Protein AF-A0A1B6FHK4-F1 (afdb_monomer)

Mean predicted aligned error: 14.35 Å

Sequence (154 aa):
DWKKLEVVDIDRIVRDQDVELLNIYMDSVTNCNLDSEYDVKILDPNFIKLFRLAQLLIDFLIHCKKYLEHCIKVAHESLQASNKEVELLRKQLQARKSEVKQLKKKVKEVKQQLLHSPRISNPTFQCSLCGKVFMNESYLHGHYSRRHHPSYCL

Secondary structure (DSSP, 8-state):
-HHHHHT--HHHHHHHT-HHHHHHHHHHHHT--HHHHS-TTTS-HHHHHHHHHHHHHHHHHHHHHHHHHHHHHHHHHHHHHHHHHHHHHHHHHHHHHHHHHHHHHHHHHHHHHHHHS-------EE-TTT--EESSHHHHHHHHHHHS------

Foldseek 3Di:
DVVVVVPDPPVCCVVVVCVVSVVVCLVVLLPDDPPVPDDPVVDDPVVNVVSNVVSVVSVVVVVVVVVVVVVVVVVVVVVVVVVVVVVVVVVVVVVVVVVVVVVVVVVVVVVVCVVPPPPPPQPQLADPVPGDTDNDPVVNVVCCCPPVNPPDDD

Solvent-accessible surface area (backbone atoms only — not comparable to full-atom values): 9007 Å² total; per-residue (Å²): 78,69,73,68,56,73,74,57,61,62,68,56,41,66,73,68,62,38,61,68,62,48,53,63,47,45,59,42,57,57,66,42,57,65,79,81,75,43,67,68,89,79,53,61,71,66,57,54,51,50,50,53,51,51,32,52,52,50,54,49,50,53,50,52,49,55,51,51,54,48,51,52,51,53,53,50,53,51,51,54,51,52,54,53,50,52,55,51,52,51,52,51,51,51,52,50,52,52,50,54,52,51,52,54,49,52,54,51,52,53,52,51,51,64,70,69,46,75,78,72,71,70,74,68,33,54,40,92,88,78,65,52,72,29,94,39,64,68,58,39,52,56,44,39,65,72,77,61,50,83,76,88,74,134

Radius of gyration: 48.41 Å; Cα contacts (8 Å, |Δi|>4): 58; chains: 1; bounding box: 93×52×118 Å

pLDDT: mean 85.55, std 13.17, range [34.91, 98.56]

InterPro domains:
  IPR013087 Zinc finger C2H2-type [PS50157] (125-148)
  IPR032714 Cilium assembly protein DZIP1, N-terminal [PF13815] (1-108)
  IPR036236 Zinc finger C2H2 superfamily [SSF57667] (123-151)
  IPR051241 DZIP and RILPL [PTHR21502] (1-150)

Structure (mmCIF, N/CA/C/O backbone):
data_AF-A0A1B6FHK4-F1
#
_entry.id   AF-A0A1B6FHK4-F1
#
loop_
_atom_site.group_PDB
_atom_site.id
_atom_site.type_symbol
_atom_site.label_atom_id
_atom_site.label_alt_id
_atom_site.label_comp_id
_atom_site.label_asym_id
_atom_site.label_entity_id
_atom_site.label_seq_id
_atom_site.pdbx_PDB_ins_code
_atom_site.Cartn_x
_atom_site.Cartn_y
_atom_site.Cartn_z
_atom_site.occupancy
_atom_site.B_iso_or_equiv
_atom_site.auth_seq_id
_atom_site.auth_comp_id
_atom_site.auth_asym_id
_atom_site.auth_atom_id
_atom_site.pdbx_PDB_model_num
ATOM 1 N N . ASP A 1 1 ? 25.784 3.120 -18.391 1.00 65.81 1 ASP A N 1
ATOM 2 C CA . ASP A 1 1 ? 26.888 2.145 -18.357 1.00 65.81 1 ASP A CA 1
ATOM 3 C C . ASP A 1 1 ? 26.539 1.000 -19.298 1.00 65.81 1 ASP A C 1
ATOM 5 O O . ASP A 1 1 ? 25.932 0.016 -18.887 1.00 65.81 1 ASP A O 1
ATOM 9 N N . TRP A 1 2 ? 26.793 1.198 -20.594 1.00 73.00 2 TRP A N 1
ATOM 10 C CA . TRP A 1 2 ? 26.380 0.265 -21.654 1.00 73.00 2 TRP A CA 1
ATOM 11 C C . TRP A 1 2 ? 26.944 -1.149 -21.450 1.00 73.00 2 TRP A C 1
ATOM 13 O O . TRP A 1 2 ? 26.247 -2.139 -21.654 1.00 73.00 2 TRP A O 1
ATOM 23 N N . LYS A 1 3 ? 28.156 -1.246 -20.895 1.00 75.56 3 LYS A N 1
ATOM 24 C CA . LYS A 1 3 ? 28.819 -2.513 -20.550 1.00 75.56 3 LYS A CA 1
ATOM 25 C C . LYS A 1 3 ? 28.024 -3.374 -19.568 1.00 75.56 3 LYS A C 1
ATOM 27 O O . LYS A 1 3 ? 28.113 -4.596 -19.608 1.00 75.56 3 LYS A O 1
ATOM 32 N N . LYS A 1 4 ? 27.223 -2.761 -18.690 1.00 75.06 4 LYS A N 1
ATOM 33 C CA . LYS A 1 4 ? 26.337 -3.506 -17.781 1.00 75.06 4 LYS A CA 1
ATOM 34 C C . LYS A 1 4 ? 25.156 -4.142 -18.505 1.00 75.06 4 LYS A C 1
ATOM 36 O O . LYS A 1 4 ? 24.620 -5.117 -17.993 1.00 75.06 4 LYS A O 1
ATOM 41 N N . LEU A 1 5 ? 24.765 -3.605 -19.662 1.00 78.56 5 LEU A N 1
ATOM 42 C CA . LEU A 1 5 ? 23.711 -4.168 -20.503 1.00 78.56 5 LEU A CA 1
ATOM 43 C C . LEU A 1 5 ? 24.230 -5.315 -21.381 1.00 78.56 5 LEU A C 1
ATOM 45 O O . LEU A 1 5 ? 23.475 -6.235 -21.664 1.00 78.56 5 LEU A O 1
ATOM 49 N N . GLU A 1 6 ? 25.514 -5.313 -21.752 1.00 79.69 6 GLU A N 1
ATOM 50 C CA . GLU A 1 6 ? 26.122 -6.377 -22.574 1.00 79.69 6 GLU A CA 1
ATOM 51 C C . GLU A 1 6 ? 26.105 -7.754 -21.898 1.00 79.69 6 GLU A C 1
ATOM 53 O O . GLU A 1 6 ? 26.016 -8.779 -22.567 1.00 79.69 6 GLU A O 1
ATOM 58 N N . VAL A 1 7 ? 26.177 -7.783 -20.568 1.00 84.69 7 VAL A N 1
ATOM 59 C CA . VAL A 1 7 ? 26.151 -9.020 -19.771 1.00 84.69 7 VAL A CA 1
ATOM 60 C C . VAL A 1 7 ? 24.734 -9.477 -19.405 1.00 84.69 7 VAL A C 1
ATOM 62 O O . VAL A 1 7 ? 24.578 -10.473 -18.700 1.00 84.69 7 VAL A O 1
ATOM 65 N N . VAL A 1 8 ? 23.698 -8.755 -19.845 1.00 85.19 8 VAL A N 1
ATOM 66 C CA . VAL A 1 8 ? 22.302 -9.093 -19.547 1.00 85.19 8 VAL A CA 1
ATOM 67 C C . VAL A 1 8 ? 21.847 -10.252 -20.423 1.00 85.19 8 VAL A C 1
ATOM 69 O O . VAL A 1 8 ? 21.733 -10.121 -21.639 1.00 85.19 8 VAL A O 1
ATOM 72 N N . ASP A 1 9 ? 21.484 -11.363 -19.790 1.00 87.81 9 ASP A N 1
ATOM 73 C CA . ASP A 1 9 ? 20.745 -12.442 -20.446 1.00 87.81 9 ASP A CA 1
ATOM 74 C C . ASP A 1 9 ? 19.237 -12.140 -20.395 1.00 87.81 9 ASP A C 1
ATOM 76 O O . ASP A 1 9 ? 18.552 -12.416 -19.405 1.00 87.81 9 ASP A O 1
ATOM 80 N N . ILE A 1 10 ? 18.726 -11.527 -21.466 1.00 88.38 10 ILE A N 1
ATOM 81 C CA . ILE A 1 10 ? 17.309 -11.153 -21.594 1.00 88.38 10 ILE A CA 1
ATOM 82 C C . ILE A 1 10 ? 16.418 -12.400 -21.611 1.00 88.38 10 ILE A C 1
ATOM 84 O O . ILE A 1 10 ? 15.365 -12.409 -20.971 1.00 88.38 10 ILE A O 1
ATOM 88 N N . ASP A 1 11 ? 16.838 -13.465 -22.297 1.00 90.69 11 ASP A N 1
ATOM 89 C CA . ASP A 1 11 ? 16.036 -14.682 -22.427 1.00 90.69 11 ASP A CA 1
ATOM 90 C C . ASP A 1 11 ? 15.847 -15.361 -21.073 1.00 90.69 11 ASP A C 1
ATOM 92 O O . ASP A 1 11 ? 14.767 -15.877 -20.778 1.00 90.69 11 ASP A O 1
ATOM 96 N N . ARG A 1 12 ? 16.871 -15.334 -20.215 1.00 90.62 12 ARG A N 1
ATOM 97 C CA . ARG A 1 12 ? 16.743 -15.793 -18.832 1.00 90.62 12 ARG A CA 1
ATOM 98 C C . ARG A 1 12 ? 15.732 -14.961 -18.047 1.00 90.62 12 ARG A C 1
ATOM 100 O O . ARG A 1 12 ? 14.861 -15.549 -17.416 1.00 90.62 12 ARG A O 1
ATOM 107 N N . ILE A 1 13 ? 15.802 -13.629 -18.111 1.00 89.38 13 ILE A N 1
ATOM 108 C CA . ILE A 1 13 ? 14.853 -12.748 -17.402 1.00 89.38 13 ILE A CA 1
ATOM 109 C C . ILE A 1 13 ? 13.412 -13.044 -17.835 1.00 89.38 13 ILE A C 1
ATOM 111 O O . ILE A 1 13 ? 12.514 -13.112 -16.997 1.00 89.38 13 ILE A O 1
ATOM 115 N N . VAL A 1 14 ? 13.191 -13.257 -19.135 1.00 91.00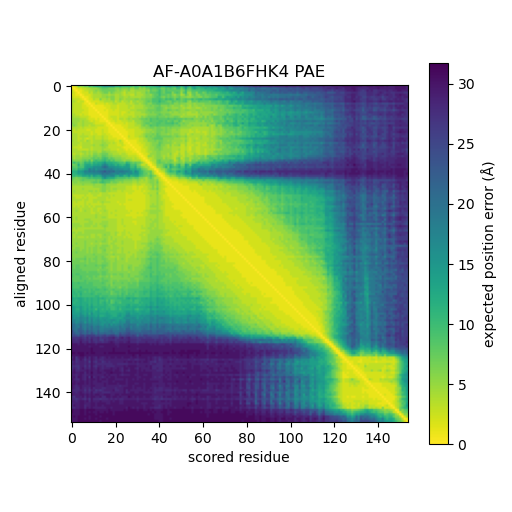 14 VAL A N 1
ATOM 116 C CA . VAL A 1 14 ? 11.867 -13.576 -19.684 1.00 91.00 14 VAL A CA 1
ATOM 117 C C . VAL A 1 14 ? 11.383 -14.954 -19.229 1.00 91.00 14 VAL A C 1
ATOM 119 O O . VAL A 1 14 ? 10.235 -15.074 -18.802 1.00 91.00 14 VAL A O 1
ATOM 122 N N . ARG A 1 15 ? 12.232 -15.989 -19.307 1.00 94.69 15 ARG A N 1
ATOM 123 C CA . ARG A 1 15 ? 11.869 -17.360 -18.903 1.00 94.69 15 ARG A CA 1
ATOM 124 C C . ARG A 1 15 ? 11.586 -17.471 -17.410 1.00 94.69 15 ARG A C 1
ATOM 126 O O . ARG A 1 15 ? 10.591 -18.081 -17.029 1.00 94.69 15 ARG A O 1
ATOM 133 N N . ASP A 1 16 ? 12.458 -16.890 -16.594 1.00 93.19 16 ASP A N 1
ATOM 134 C CA . ASP A 1 16 ? 12.423 -17.041 -15.139 1.00 93.19 16 ASP A CA 1
ATOM 135 C C . ASP A 1 16 ? 11.470 -16.028 -14.483 1.00 93.19 16 ASP A C 1
ATOM 137 O O . ASP A 1 16 ? 11.169 -16.145 -13.298 1.00 93.19 16 ASP A O 1
ATOM 141 N N . GLN A 1 17 ? 10.991 -15.034 -15.246 1.00 87.69 17 GLN A N 1
ATOM 142 C CA . GLN A 1 17 ? 10.219 -13.893 -14.743 1.00 87.69 17 GLN A CA 1
ATOM 143 C C . GLN A 1 17 ? 10.906 -13.223 -13.542 1.00 87.69 17 GLN A C 1
ATOM 145 O O . GLN A 1 17 ? 10.262 -12.821 -12.572 1.00 87.69 17 GLN A O 1
ATOM 150 N N . ASP A 1 18 ? 12.234 -13.112 -13.608 1.00 89.44 18 ASP A N 1
ATOM 151 C CA . ASP A 1 18 ? 13.069 -12.617 -12.517 1.00 89.44 18 ASP A CA 1
ATOM 152 C C . ASP A 1 18 ? 12.965 -11.087 -12.412 1.00 89.44 18 ASP A C 1
ATOM 154 O O . ASP A 1 18 ? 13.728 -10.318 -13.006 1.00 89.44 18 ASP A O 1
ATOM 158 N N . VAL A 1 19 ? 11.956 -10.638 -11.664 1.00 85.25 19 VAL A N 1
ATOM 159 C CA . VAL A 1 19 ? 11.670 -9.216 -11.432 1.00 85.25 19 VAL A CA 1
ATOM 160 C C . VAL A 1 19 ? 12.793 -8.538 -10.641 1.00 85.25 19 VAL A C 1
ATOM 162 O O . VAL A 1 19 ? 12.992 -7.328 -10.763 1.00 85.25 19 VAL A O 1
ATOM 165 N N . GLU A 1 20 ? 13.536 -9.285 -9.827 1.00 85.44 20 GLU A N 1
ATOM 166 C CA . GLU A 1 20 ? 14.633 -8.743 -9.026 1.00 85.44 20 GLU A CA 1
ATOM 167 C C . GLU A 1 20 ? 15.833 -8.421 -9.917 1.00 85.44 20 GLU A C 1
ATOM 169 O O . GLU A 1 20 ? 16.320 -7.287 -9.913 1.00 85.44 20 GLU A O 1
ATOM 174 N N . LEU A 1 21 ? 16.214 -9.360 -10.785 1.00 84.19 21 LEU A N 1
ATOM 175 C CA . LEU A 1 21 ? 17.241 -9.141 -11.797 1.00 84.19 21 LEU A CA 1
ATOM 176 C C . LEU A 1 21 ? 16.842 -8.035 -12.787 1.00 84.19 21 LEU A C 1
ATOM 178 O O . LEU A 1 21 ? 17.662 -7.179 -13.122 1.00 84.19 21 LEU A O 1
ATOM 182 N N . LEU A 1 22 ? 15.571 -7.989 -13.203 1.00 87.00 22 LEU A N 1
ATOM 183 C CA . LEU A 1 22 ? 15.056 -6.915 -14.054 1.00 87.00 22 LEU A CA 1
ATOM 184 C C . LEU A 1 22 ? 15.170 -5.535 -13.383 1.00 87.00 22 LEU A C 1
ATOM 186 O O . LEU A 1 22 ? 15.571 -4.579 -14.044 1.00 87.00 22 LEU A O 1
ATOM 190 N N . ASN A 1 23 ? 14.867 -5.417 -12.084 1.00 83.62 23 ASN A N 1
ATOM 191 C CA . ASN A 1 23 ? 15.014 -4.152 -11.349 1.00 83.62 23 ASN A CA 1
ATOM 192 C C . ASN A 1 23 ? 16.476 -3.681 -11.298 1.00 83.62 23 ASN A C 1
ATOM 194 O O . ASN A 1 23 ? 16.727 -2.487 -11.433 1.00 83.62 23 ASN A O 1
ATOM 198 N N . ILE A 1 24 ? 17.444 -4.593 -11.157 1.00 83.44 24 ILE A N 1
ATOM 199 C CA . ILE A 1 24 ? 18.877 -4.245 -11.149 1.00 83.44 24 ILE A CA 1
ATOM 200 C C . ILE A 1 24 ? 19.293 -3.611 -12.486 1.00 83.44 24 ILE A C 1
ATOM 202 O O . ILE A 1 24 ? 20.022 -2.614 -12.521 1.00 83.44 24 ILE A O 1
ATOM 206 N N . TYR A 1 25 ? 18.819 -4.164 -13.603 1.00 83.56 25 TYR A N 1
ATOM 207 C CA . TYR A 1 25 ? 19.136 -3.629 -14.927 1.00 83.56 25 TYR A CA 1
ATOM 208 C C . TYR A 1 25 ? 18.295 -2.414 -15.308 1.00 83.56 25 TYR A C 1
ATOM 210 O O . TYR A 1 25 ? 18.748 -1.607 -16.119 1.00 83.56 25 TYR A O 1
ATOM 218 N N . MET A 1 26 ? 17.130 -2.227 -14.688 1.00 84.19 26 MET A N 1
ATOM 219 C CA . MET A 1 26 ? 16.271 -1.064 -14.895 1.00 84.19 26 MET A CA 1
ATOM 220 C C . MET A 1 26 ? 17.027 0.247 -14.643 1.00 84.19 26 MET A C 1
ATOM 222 O O . MET A 1 26 ? 17.024 1.116 -15.512 1.00 84.19 26 MET A O 1
ATOM 226 N N . ASP A 1 27 ? 17.771 0.340 -13.536 1.00 82.25 27 ASP A N 1
ATOM 227 C CA . ASP A 1 27 ? 18.622 1.499 -13.223 1.00 82.25 27 ASP A CA 1
ATOM 228 C C . ASP A 1 27 ? 19.752 1.693 -14.245 1.00 82.25 27 ASP A C 1
ATOM 230 O O . ASP A 1 27 ? 20.169 2.815 -14.540 1.00 82.25 27 ASP A O 1
ATOM 234 N N . SER A 1 28 ? 20.267 0.600 -14.809 1.00 83.94 28 SER A N 1
ATOM 235 C CA . SER A 1 28 ? 21.316 0.663 -15.831 1.00 83.94 28 SER A CA 1
ATOM 236 C C . SER A 1 28 ? 20.772 1.182 -17.165 1.00 83.94 28 SER A C 1
ATOM 238 O O . SER A 1 28 ? 21.479 1.915 -17.858 1.00 83.94 28 SER A O 1
ATOM 240 N N . VAL A 1 29 ? 19.523 0.838 -17.504 1.00 85.25 29 VAL A N 1
ATOM 241 C CA . VAL A 1 29 ? 18.821 1.307 -18.707 1.00 85.25 29 VAL A CA 1
ATOM 242 C C . VAL A 1 29 ? 18.405 2.768 -18.567 1.00 85.25 29 VAL A C 1
ATOM 244 O O . VAL A 1 29 ? 18.719 3.546 -19.463 1.00 85.25 29 VAL A O 1
ATOM 247 N N . THR A 1 30 ? 17.759 3.177 -17.470 1.00 85.81 30 THR A N 1
ATOM 248 C CA . THR A 1 30 ? 17.290 4.568 -17.266 1.00 85.81 30 THR A CA 1
ATOM 249 C C . THR A 1 30 ? 18.435 5.577 -17.263 1.00 85.81 30 THR A C 1
ATOM 251 O O . THR A 1 30 ? 18.315 6.649 -17.850 1.00 85.81 30 THR A O 1
ATOM 254 N N . ASN A 1 31 ? 19.589 5.206 -16.701 1.00 83.50 31 ASN A N 1
ATOM 255 C CA . ASN A 1 31 ? 20.774 6.066 -16.642 1.00 83.50 31 ASN A CA 1
ATOM 256 C C . ASN A 1 31 ? 21.729 5.899 -17.840 1.00 83.50 31 ASN A C 1
ATOM 258 O O . ASN A 1 31 ? 22.821 6.474 -17.855 1.00 83.50 31 ASN A O 1
ATOM 262 N N . CYS A 1 32 ? 21.379 5.086 -18.841 1.00 84.31 32 CYS A N 1
ATOM 263 C CA . CYS A 1 32 ? 22.216 4.907 -20.024 1.00 84.31 32 CYS A CA 1
ATOM 264 C C . CYS A 1 32 ? 22.159 6.143 -20.937 1.00 84.31 32 CYS A C 1
ATOM 266 O O . CYS A 1 32 ? 21.087 6.664 -21.244 1.00 84.31 32 CYS A O 1
ATOM 268 N N . ASN A 1 33 ? 23.316 6.600 -21.416 1.00 82.38 33 ASN A N 1
ATOM 269 C CA . ASN A 1 33 ? 23.395 7.676 -22.393 1.00 82.38 33 ASN A CA 1
ATOM 270 C C . ASN A 1 33 ? 23.972 7.158 -23.715 1.00 82.38 33 ASN A C 1
ATOM 272 O O . ASN A 1 33 ? 25.187 7.113 -23.889 1.00 82.38 33 ASN A O 1
ATOM 276 N N . LEU A 1 34 ? 23.090 6.787 -24.646 1.00 77.81 34 LEU A N 1
ATOM 277 C CA . LEU A 1 34 ? 23.491 6.314 -25.976 1.00 77.81 34 LEU A CA 1
ATOM 278 C C . LEU A 1 34 ? 24.293 7.362 -26.759 1.00 77.81 34 LEU A C 1
ATOM 280 O O . LEU A 1 34 ? 25.217 6.995 -27.478 1.00 77.81 34 LEU A O 1
ATOM 284 N N . ASP A 1 35 ? 23.986 8.649 -26.574 1.00 72.00 35 ASP A N 1
ATOM 285 C CA . ASP A 1 35 ? 24.614 9.755 -27.310 1.00 72.00 35 ASP A CA 1
ATOM 286 C C . ASP A 1 35 ? 26.112 9.909 -26.989 1.00 72.00 35 ASP A C 1
ATOM 288 O O . ASP A 1 35 ? 26.864 10.459 -27.789 1.00 72.00 35 ASP A O 1
ATOM 292 N N . SER A 1 36 ? 26.551 9.445 -25.812 1.00 73.81 36 SER A N 1
ATOM 293 C CA . SER A 1 36 ? 27.956 9.500 -2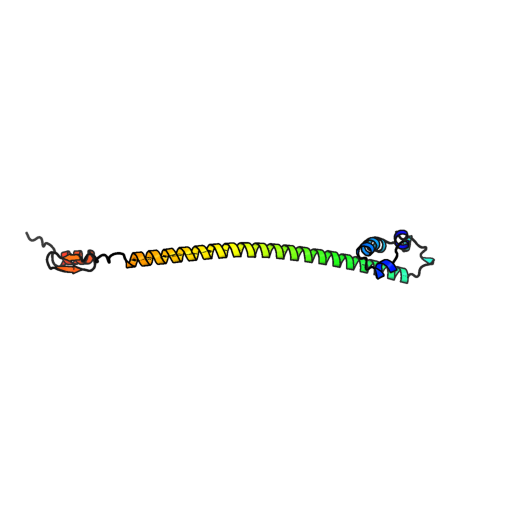5.386 1.00 73.81 36 SER A CA 1
ATOM 294 C C . SER A 1 36 ? 28.736 8.206 -25.620 1.00 73.81 36 SER A C 1
ATOM 296 O O . SER A 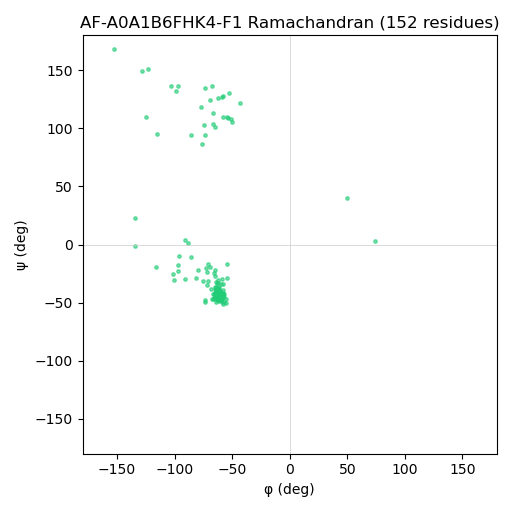1 36 ? 29.960 8.230 -25.555 1.00 73.81 36 SER A O 1
ATOM 298 N N . GLU A 1 37 ? 28.049 7.082 -25.835 1.00 67.44 37 GLU A N 1
ATOM 299 C CA . GLU A 1 37 ? 28.663 5.744 -25.916 1.00 67.44 37 GLU A CA 1
ATOM 300 C C . GLU A 1 37 ? 28.914 5.306 -27.374 1.00 67.44 37 GLU A C 1
ATOM 302 O O . GLU A 1 37 ? 29.794 4.485 -27.625 1.00 67.44 37 GLU A O 1
ATOM 307 N N . TYR A 1 38 ? 28.191 5.878 -28.347 1.00 65.75 38 TYR A N 1
ATOM 308 C CA . TYR A 1 38 ? 28.348 5.595 -29.777 1.00 65.75 38 TYR A CA 1
ATOM 309 C C . TYR A 1 38 ? 28.528 6.872 -30.601 1.00 65.75 38 TYR A C 1
ATOM 311 O O . TYR A 1 38 ? 27.962 7.918 -30.292 1.00 65.75 38 TYR A O 1
ATOM 319 N N . ASP A 1 39 ? 29.275 6.772 -31.704 1.00 66.62 39 ASP A N 1
ATOM 320 C CA . ASP A 1 39 ? 29.339 7.849 -32.691 1.00 66.62 39 ASP A CA 1
ATOM 321 C C . ASP A 1 39 ? 27.955 7.984 -33.348 1.00 66.62 39 ASP A C 1
ATOM 323 O O . ASP A 1 39 ? 27.488 7.083 -34.053 1.00 66.62 39 ASP A O 1
ATOM 327 N N . VAL A 1 40 ? 27.281 9.111 -33.095 1.00 59.84 40 VAL A N 1
ATOM 328 C CA . VAL A 1 40 ? 25.900 9.420 -33.526 1.00 59.84 40 VAL A CA 1
ATOM 329 C C . VAL A 1 40 ? 25.720 9.272 -35.046 1.00 59.84 40 VAL A C 1
ATOM 331 O O . VAL A 1 40 ? 24.607 9.143 -35.542 1.00 59.84 40 VAL A O 1
ATOM 334 N N . LYS A 1 41 ? 26.821 9.231 -35.805 1.00 63.00 41 LYS A N 1
ATOM 335 C CA . LYS A 1 41 ? 26.832 8.995 -37.254 1.00 63.00 41 LYS A CA 1
ATOM 336 C C . LYS A 1 41 ? 26.479 7.562 -37.674 1.00 63.00 41 LYS A C 1
ATOM 338 O O . LYS A 1 41 ? 26.185 7.360 -38.848 1.00 63.00 41 LYS A O 1
ATOM 343 N N . ILE A 1 42 ? 26.527 6.585 -36.766 1.00 74.44 42 ILE A N 1
ATOM 344 C CA . ILE A 1 42 ? 26.289 5.160 -37.069 1.00 74.44 42 ILE A CA 1
ATOM 345 C C . ILE A 1 42 ? 24.877 4.720 -36.646 1.00 74.44 42 ILE A C 1
ATOM 347 O O . ILE A 1 42 ? 24.324 3.780 -37.215 1.00 74.44 42 ILE A O 1
ATOM 351 N N . LEU A 1 43 ? 24.269 5.402 -35.671 1.00 76.62 43 LEU A N 1
ATOM 352 C CA . LEU A 1 43 ? 22.950 5.059 -35.137 1.00 76.62 43 LEU A CA 1
ATOM 353 C C . LEU A 1 43 ? 21.841 5.891 -35.790 1.00 76.62 43 LEU A C 1
ATOM 355 O O . LEU A 1 43 ? 21.953 7.107 -35.922 1.00 76.62 43 LEU A O 1
ATOM 359 N N . ASP A 1 44 ? 20.731 5.238 -36.146 1.00 83.75 44 ASP A N 1
ATOM 360 C CA . ASP A 1 44 ? 19.534 5.929 -36.631 1.00 83.75 44 ASP A CA 1
ATOM 361 C C . ASP A 1 44 ? 18.986 6.865 -35.528 1.00 83.75 44 ASP A C 1
ATOM 363 O O . ASP A 1 44 ? 18.701 6.405 -34.415 1.00 83.75 44 ASP A O 1
ATOM 367 N N . PRO A 1 45 ? 18.775 8.165 -35.804 1.00 84.31 45 PRO A N 1
ATOM 368 C CA . PRO A 1 45 ? 18.199 9.101 -34.838 1.00 84.31 45 PRO A CA 1
ATOM 369 C C . PRO A 1 45 ? 16.847 8.662 -34.248 1.00 84.31 45 PRO A C 1
ATOM 371 O O . PRO A 1 45 ? 16.512 9.024 -33.118 1.00 84.31 45 PRO A O 1
ATOM 374 N N . ASN A 1 46 ? 16.046 7.888 -34.984 1.00 88.31 46 ASN A N 1
ATOM 375 C CA . ASN A 1 46 ? 14.780 7.344 -34.497 1.00 88.31 46 ASN A CA 1
ATOM 376 C C . ASN A 1 46 ? 14.985 6.254 -33.443 1.00 88.31 46 ASN A C 1
ATOM 378 O O . ASN A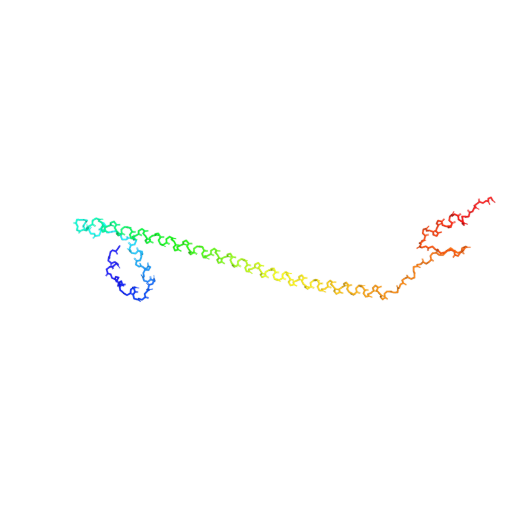 1 46 ? 14.171 6.149 -32.526 1.00 88.31 46 ASN A O 1
ATOM 382 N N . PHE A 1 47 ? 16.077 5.490 -33.519 1.00 86.50 47 PHE A N 1
ATOM 383 C CA . PHE A 1 47 ? 16.430 4.516 -32.488 1.00 86.50 47 PHE A CA 1
ATOM 384 C C . PHE A 1 47 ? 16.768 5.214 -31.168 1.00 86.50 47 PHE A C 1
ATOM 386 O O . PHE A 1 47 ? 16.277 4.815 -30.114 1.00 86.50 47 PHE A O 1
ATOM 393 N N . ILE A 1 48 ? 17.520 6.319 -31.230 1.00 85.31 48 ILE A N 1
ATOM 394 C CA . ILE A 1 48 ? 17.834 7.141 -30.054 1.00 85.31 48 ILE A CA 1
ATOM 395 C C . ILE A 1 48 ? 16.538 7.663 -29.418 1.00 85.31 48 ILE A C 1
ATOM 397 O O . ILE A 1 48 ? 16.337 7.519 -28.213 1.00 85.31 48 ILE A O 1
ATOM 401 N N . LYS A 1 49 ? 15.612 8.204 -30.224 1.00 89.56 49 LYS A N 1
ATOM 402 C CA . LYS A 1 49 ? 14.297 8.658 -29.734 1.00 89.56 49 LYS A CA 1
ATOM 403 C C . LYS A 1 49 ? 13.493 7.527 -29.095 1.00 89.56 49 LYS A C 1
ATOM 405 O O . LYS A 1 49 ? 12.922 7.731 -28.028 1.00 89.56 49 LYS A O 1
ATOM 410 N N . LEU A 1 50 ? 13.453 6.349 -29.720 1.00 91.56 50 LEU A N 1
ATOM 411 C CA . LEU A 1 50 ? 12.755 5.180 -29.184 1.00 91.56 50 LEU A CA 1
ATOM 412 C C . LEU A 1 50 ? 13.341 4.753 -27.834 1.00 91.56 50 LEU A C 1
ATOM 414 O O . LEU A 1 50 ? 12.590 4.514 -26.892 1.00 91.56 50 LEU A O 1
ATOM 418 N N . PHE A 1 51 ? 14.668 4.716 -27.717 1.00 89.56 51 PHE A N 1
ATOM 419 C CA . PHE A 1 51 ? 15.338 4.382 -26.466 1.00 89.56 51 PHE A CA 1
ATOM 420 C C . PHE A 1 51 ? 15.053 5.418 -25.373 1.00 89.56 51 PHE A C 1
ATOM 422 O O . PHE A 1 51 ? 14.703 5.045 -24.256 1.00 89.56 51 PHE A O 1
ATOM 429 N N . ARG A 1 52 ? 15.103 6.718 -25.696 1.00 90.44 52 ARG A N 1
ATOM 430 C CA . ARG A 1 52 ? 14.717 7.785 -24.756 1.00 90.44 52 ARG A CA 1
ATOM 431 C C . ARG A 1 52 ? 13.259 7.667 -24.310 1.00 90.44 52 ARG A C 1
ATOM 433 O O . ARG 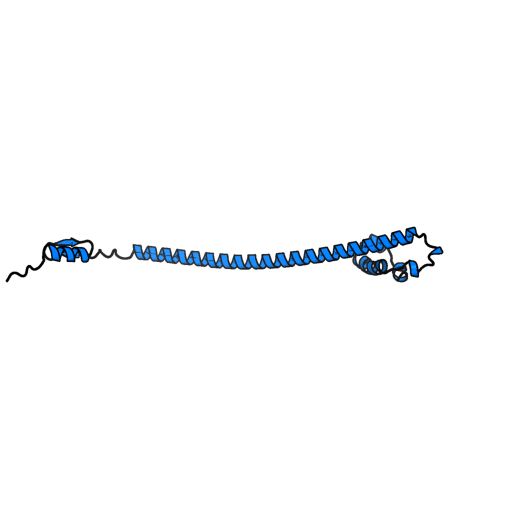A 1 52 ? 12.971 7.839 -23.131 1.00 90.44 52 ARG A O 1
ATOM 440 N N . LEU A 1 53 ? 12.340 7.338 -25.218 1.00 93.00 53 LEU A N 1
ATOM 441 C CA . LEU A 1 53 ? 10.942 7.076 -24.861 1.00 93.00 53 LEU A CA 1
ATOM 442 C C . LEU A 1 53 ? 10.812 5.857 -23.942 1.00 93.00 53 LEU A C 1
ATOM 444 O O . LEU A 1 53 ? 10.065 5.918 -22.971 1.00 93.00 53 LEU A O 1
ATOM 448 N N . ALA A 1 54 ? 11.561 4.781 -24.196 1.00 92.44 54 ALA A N 1
ATOM 449 C CA . ALA A 1 54 ? 11.585 3.612 -23.321 1.00 92.44 54 ALA A CA 1
ATOM 450 C C . ALA A 1 54 ? 12.094 3.960 -21.909 1.00 92.44 54 ALA A C 1
ATOM 452 O O . ALA A 1 54 ? 11.475 3.547 -20.932 1.00 92.44 54 ALA A O 1
ATOM 453 N N . GLN A 1 55 ? 13.151 4.774 -21.788 1.00 92.50 55 GLN A N 1
ATOM 454 C CA . GLN A 1 55 ? 13.642 5.277 -20.496 1.00 92.50 55 GLN A CA 1
ATOM 455 C C . GLN A 1 55 ? 12.564 6.074 -19.746 1.00 92.50 55 GLN A C 1
ATOM 457 O O . GLN A 1 55 ? 12.296 5.789 -18.583 1.00 92.50 55 GLN A O 1
ATOM 462 N N . LEU A 1 56 ? 11.878 7.000 -20.426 1.00 93.06 56 LEU A N 1
ATOM 463 C CA . LEU A 1 56 ? 10.798 7.794 -19.827 1.00 93.06 56 LEU A CA 1
ATOM 464 C C . LEU A 1 56 ? 9.606 6.935 -19.383 1.00 93.06 56 LEU A C 1
ATOM 466 O O . LEU A 1 56 ? 9.001 7.200 -18.345 1.00 93.06 56 LEU A O 1
ATOM 470 N N . LEU A 1 57 ? 9.261 5.902 -20.156 1.00 94.12 57 LEU A N 1
ATOM 471 C CA . LEU A 1 57 ? 8.223 4.944 -19.777 1.00 94.12 57 LEU A CA 1
ATOM 472 C C . LEU A 1 57 ? 8.626 4.155 -18.530 1.00 94.12 57 LEU A C 1
ATOM 474 O O . LEU A 1 57 ? 7.801 3.975 -17.638 1.00 94.12 57 LEU A O 1
ATOM 478 N N . ILE A 1 58 ? 9.885 3.722 -18.439 1.00 92.06 58 ILE A N 1
ATOM 479 C CA . ILE A 1 58 ? 10.411 3.053 -17.246 1.00 92.06 58 ILE A CA 1
ATOM 480 C C . ILE A 1 58 ? 10.342 3.991 -16.034 1.00 92.06 58 ILE A C 1
ATOM 482 O O . ILE A 1 58 ? 9.809 3.595 -14.998 1.00 92.06 58 ILE A O 1
ATOM 486 N N . ASP A 1 59 ? 10.791 5.241 -16.162 1.00 90.56 59 ASP A N 1
ATOM 487 C CA . ASP A 1 59 ? 10.730 6.230 -15.079 1.00 90.56 59 ASP A CA 1
ATOM 488 C C . ASP A 1 59 ? 9.290 6.479 -14.608 1.00 90.56 59 ASP A C 1
ATOM 490 O O . ASP A 1 59 ? 9.012 6.526 -13.404 1.00 90.56 59 ASP A O 1
ATOM 494 N N . PHE A 1 60 ? 8.347 6.579 -15.549 1.00 93.56 60 PHE A N 1
ATOM 495 C CA . PHE A 1 60 ? 6.924 6.691 -15.243 1.00 93.56 60 PHE A CA 1
ATOM 496 C C . PHE A 1 60 ? 6.407 5.463 -14.481 1.00 93.56 60 PHE A C 1
ATOM 498 O O . PHE A 1 60 ? 5.728 5.608 -13.463 1.00 93.56 60 PHE A O 1
ATOM 505 N N . LEU A 1 61 ? 6.768 4.252 -14.911 1.00 92.50 61 LEU A N 1
ATOM 506 C CA . LEU A 1 61 ? 6.381 3.015 -14.228 1.00 92.50 61 LEU A CA 1
ATOM 507 C C . LEU A 1 61 ? 6.980 2.926 -12.816 1.00 92.50 61 LEU A C 1
ATOM 509 O O . LEU A 1 61 ? 6.282 2.518 -11.885 1.00 92.50 61 LEU A O 1
ATOM 513 N N . ILE A 1 62 ? 8.227 3.365 -12.619 1.00 89.19 62 ILE A N 1
ATOM 514 C CA . ILE A 1 62 ? 8.853 3.471 -11.292 1.00 89.19 62 ILE A CA 1
ATOM 515 C C . ILE A 1 62 ? 8.072 4.454 -10.412 1.00 89.19 62 ILE A C 1
ATOM 517 O O . ILE A 1 62 ? 7.832 4.174 -9.234 1.00 89.19 62 ILE A O 1
ATOM 521 N N . HIS A 1 63 ? 7.651 5.597 -10.960 1.00 93.69 63 HIS A N 1
ATOM 522 C CA . HIS A 1 63 ? 6.822 6.557 -10.235 1.00 93.69 63 HIS A CA 1
ATOM 523 C C . HIS A 1 63 ? 5.477 5.943 -9.821 1.00 93.69 63 HIS A C 1
ATOM 525 O O . HIS A 1 63 ? 5.100 6.031 -8.651 1.00 93.69 63 HIS A O 1
ATOM 531 N N . CYS A 1 64 ? 4.792 5.253 -10.738 1.00 95.75 64 CYS A N 1
ATOM 532 C CA . CYS A 1 64 ? 3.554 4.534 -10.439 1.00 95.75 64 CYS A CA 1
ATOM 533 C C . CYS A 1 64 ? 3.750 3.480 -9.344 1.00 95.75 64 CYS A C 1
ATOM 535 O O . CYS A 1 64 ? 2.936 3.406 -8.424 1.00 95.75 64 CYS A O 1
ATOM 537 N N . LYS A 1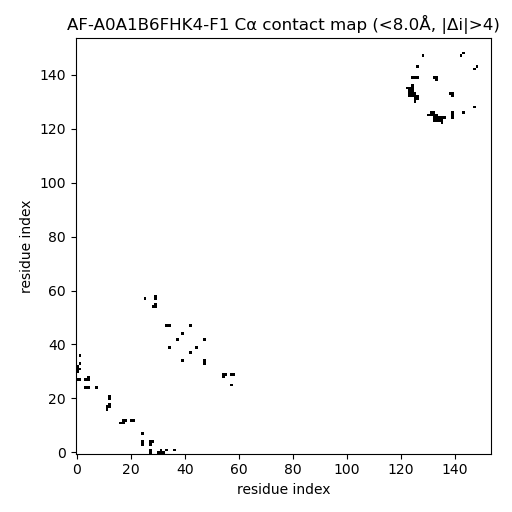 65 ? 4.839 2.700 -9.399 1.00 92.75 65 LYS A N 1
ATOM 538 C CA . LYS A 1 65 ? 5.181 1.709 -8.369 1.00 92.75 65 LYS A CA 1
ATOM 539 C C . LYS A 1 65 ? 5.328 2.364 -6.995 1.00 92.75 65 LYS A C 1
ATOM 541 O O . LYS A 1 65 ? 4.658 1.946 -6.056 1.00 92.75 65 LYS A O 1
ATOM 546 N N . LYS A 1 66 ? 6.128 3.430 -6.887 1.00 94.56 66 LYS A N 1
ATOM 547 C CA . LYS A 1 66 ? 6.333 4.170 -5.627 1.00 94.56 66 LYS A CA 1
ATOM 548 C C . LYS A 1 66 ? 5.028 4.760 -5.086 1.00 94.56 66 LYS A C 1
ATOM 550 O O . LYS A 1 66 ? 4.779 4.726 -3.882 1.00 94.56 66 LYS A O 1
ATOM 555 N N . TYR A 1 67 ? 4.184 5.292 -5.969 1.00 97.31 67 TYR A N 1
ATOM 556 C CA . TYR A 1 67 ? 2.870 5.807 -5.596 1.00 97.31 67 TYR A CA 1
ATOM 557 C C . TYR A 1 67 ? 1.965 4.697 -5.043 1.00 97.31 67 TYR A C 1
ATOM 559 O O . TYR A 1 67 ? 1.377 4.857 -3.974 1.00 97.31 67 TYR A O 1
ATOM 567 N N . LEU A 1 68 ? 1.906 3.546 -5.717 1.00 97.94 68 LEU A N 1
ATOM 568 C CA . LEU A 1 68 ? 1.139 2.384 -5.263 1.00 97.94 68 LEU A CA 1
ATOM 569 C C . LEU A 1 68 ? 1.645 1.851 -3.916 1.00 97.94 68 LEU A C 1
ATOM 571 O O . LEU A 1 68 ? 0.836 1.596 -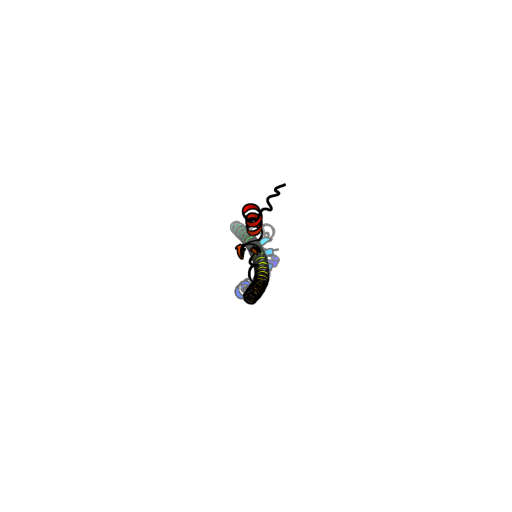3.027 1.00 97.94 68 LEU A O 1
ATOM 575 N N . GLU A 1 69 ? 2.961 1.741 -3.729 1.00 97.12 69 GLU A N 1
ATOM 576 C CA . GLU A 1 69 ? 3.577 1.361 -2.449 1.00 97.12 69 GLU A CA 1
ATOM 577 C C . GLU A 1 69 ? 3.163 2.317 -1.320 1.00 97.12 69 GLU A C 1
ATOM 579 O O . GLU A 1 69 ? 2.801 1.879 -0.224 1.00 97.12 69 GLU A O 1
ATOM 584 N N . HIS A 1 70 ? 3.144 3.623 -1.596 1.00 98.19 70 HIS A N 1
ATOM 585 C CA . HIS A 1 70 ? 2.663 4.622 -0.647 1.00 98.19 70 HIS A CA 1
ATOM 586 C C . HIS A 1 70 ? 1.171 4.444 -0.323 1.00 98.19 70 HIS A C 1
ATOM 588 O O . HIS A 1 70 ? 0.803 4.423 0.853 1.00 98.19 70 HIS A O 1
ATOM 594 N N . CYS A 1 71 ? 0.315 4.260 -1.333 1.00 98.38 71 CYS A N 1
ATOM 595 C CA . CYS A 1 71 ? -1.113 4.006 -1.133 1.00 98.38 71 CYS A CA 1
ATOM 596 C C . CYS A 1 71 ? -1.363 2.757 -0.280 1.00 98.38 71 CYS A C 1
ATOM 598 O O . CYS A 1 71 ? -2.187 2.793 0.635 1.00 98.38 71 CYS A O 1
ATOM 600 N N . ILE A 1 72 ? -0.627 1.671 -0.537 1.00 98.56 72 ILE A N 1
ATOM 601 C CA . ILE A 1 72 ? -0.704 0.430 0.243 1.00 98.56 72 ILE A CA 1
ATOM 602 C C . ILE A 1 72 ? -0.317 0.692 1.699 1.00 98.56 72 ILE A C 1
ATOM 604 O O . ILE A 1 72 ? -1.029 0.262 2.608 1.00 98.56 72 ILE A O 1
ATOM 608 N N . LYS A 1 73 ? 0.774 1.430 1.935 1.00 98.50 73 LYS A N 1
ATOM 609 C CA . LYS A 1 73 ? 1.217 1.782 3.288 1.00 98.50 73 LYS A CA 1
ATOM 610 C C . LYS A 1 73 ? 0.140 2.557 4.052 1.00 98.50 73 LYS A C 1
ATOM 612 O O . LYS A 1 73 ? -0.205 2.173 5.167 1.00 98.50 73 LYS A O 1
ATOM 617 N N . VAL A 1 74 ? -0.431 3.596 3.441 1.00 98.50 74 VAL A N 1
ATOM 618 C CA . VAL A 1 74 ? -1.493 4.412 4.055 1.00 98.50 74 VAL A CA 1
ATOM 619 C C . VAL A 1 74 ? -2.741 3.573 4.346 1.00 98.50 74 VAL A C 1
ATOM 621 O O . VAL A 1 74 ? -3.303 3.654 5.440 1.00 98.50 74 VAL A O 1
ATOM 624 N N . ALA A 1 75 ? -3.161 2.726 3.402 1.00 98.44 75 ALA A N 1
ATOM 625 C CA . ALA A 1 75 ? -4.301 1.834 3.594 1.00 98.44 75 ALA A CA 1
ATOM 626 C C . ALA A 1 75 ? -4.067 0.850 4.754 1.00 98.44 75 ALA A C 1
ATOM 628 O O . ALA A 1 75 ? -4.958 0.632 5.576 1.00 98.44 75 ALA A O 1
ATOM 629 N N . HIS A 1 76 ? -2.856 0.299 4.862 1.00 98.56 76 HIS A N 1
ATOM 630 C CA . HIS A 1 76 ? -2.478 -0.598 5.948 1.00 98.56 76 HIS A CA 1
ATOM 631 C C . HIS A 1 76 ? -2.490 0.106 7.315 1.00 98.56 76 HIS A C 1
ATOM 633 O O . HIS A 1 76 ? -3.035 -0.426 8.282 1.00 98.56 76 HIS A O 1
ATOM 639 N N . GLU A 1 77 ? -1.933 1.316 7.406 1.00 98.50 77 GLU A N 1
ATOM 640 C CA . GLU A 1 77 ? -1.954 2.125 8.633 1.00 98.50 77 GLU A CA 1
ATOM 641 C C . GLU A 1 77 ? -3.392 2.458 9.066 1.00 98.50 77 GLU A C 1
ATOM 643 O O . GLU A 1 77 ? -3.739 2.310 10.242 1.00 98.50 77 GLU A O 1
ATOM 648 N N . SER A 1 78 ? -4.258 2.823 8.114 1.00 98.44 78 SER A N 1
ATOM 649 C CA . SER A 1 78 ? -5.681 3.083 8.362 1.00 98.44 78 SER A CA 1
ATOM 650 C C . SER A 1 78 ? -6.416 1.837 8.870 1.00 98.44 78 SER A C 1
ATOM 652 O O . SER A 1 78 ? -7.119 1.896 9.884 1.00 98.44 78 SER A O 1
ATOM 654 N N . LEU A 1 79 ? -6.192 0.682 8.235 1.00 98.50 79 LEU A N 1
ATOM 655 C CA . LEU A 1 79 ? -6.756 -0.596 8.666 1.00 98.50 79 LEU A CA 1
ATOM 656 C C . LEU A 1 79 ? -6.312 -0.951 10.091 1.00 98.50 79 LEU A C 1
ATOM 658 O O . LEU A 1 79 ? -7.123 -1.373 10.918 1.00 98.50 79 LEU A O 1
ATOM 662 N N . GLN A 1 80 ? -5.031 -0.759 10.405 1.00 98.56 80 GLN A N 1
ATOM 663 C CA . GLN A 1 80 ? -4.498 -1.033 11.735 1.00 98.56 80 GLN A CA 1
ATOM 664 C C . GLN A 1 80 ? -5.115 -0.115 12.801 1.00 98.56 80 GLN A C 1
ATOM 666 O O . GLN A 1 80 ? -5.421 -0.581 13.902 1.00 98.56 80 GLN A O 1
ATOM 671 N N . ALA A 1 81 ? -5.316 1.168 12.492 1.00 98.44 81 ALA A N 1
ATOM 672 C CA . ALA A 1 81 ? -5.984 2.112 13.384 1.00 98.44 81 ALA A CA 1
ATOM 673 C C . ALA A 1 81 ? -7.446 1.708 13.637 1.00 98.44 81 ALA A C 1
ATOM 675 O O . ALA A 1 81 ? -7.857 1.605 14.794 1.00 98.44 81 ALA A O 1
ATOM 676 N N . SER A 1 82 ? -8.190 1.377 12.578 1.00 98.19 82 SER A N 1
ATOM 677 C CA . SER A 1 82 ? -9.583 0.927 12.686 1.00 98.19 82 SER A CA 1
ATOM 678 C C . SER A 1 82 ? -9.708 -0.363 13.506 1.00 98.19 82 SER A C 1
ATOM 680 O O . SER A 1 82 ? -10.545 -0.455 14.402 1.00 98.19 82 SER A O 1
ATOM 682 N N . ASN A 1 83 ? -8.812 -1.334 13.303 1.00 98.44 83 ASN A N 1
ATOM 683 C CA . ASN A 1 83 ? -8.793 -2.563 14.102 1.00 98.44 83 ASN A CA 1
ATOM 684 C C . ASN A 1 83 ? -8.564 -2.289 15.598 1.00 98.44 83 ASN A C 1
ATOM 686 O O . ASN A 1 83 ? -9.221 -2.896 16.445 1.00 98.44 83 ASN A O 1
ATOM 690 N N . LYS A 1 84 ? -7.668 -1.354 15.947 1.00 98.44 84 LYS A N 1
ATOM 691 C CA . LYS A 1 84 ? -7.453 -0.947 17.348 1.00 98.44 84 LYS A CA 1
ATOM 692 C C . LYS A 1 84 ? -8.702 -0.301 17.951 1.00 98.44 84 LYS A C 1
ATOM 694 O O . LYS A 1 84 ? -9.028 -0.575 19.106 1.00 98.44 84 LYS A O 1
ATOM 699 N N . GLU A 1 85 ? -9.403 0.526 17.181 1.00 98.38 85 GLU A N 1
ATOM 700 C CA . GLU A 1 85 ? -10.654 1.155 17.609 1.00 98.38 85 GLU A CA 1
ATOM 701 C C . GLU A 1 85 ? -11.762 0.118 17.837 1.00 98.38 85 GLU A C 1
ATOM 703 O O . GLU A 1 85 ? -12.409 0.126 18.886 1.00 98.38 85 GLU A O 1
ATOM 708 N N . VAL A 1 86 ? -11.926 -0.837 16.918 1.00 98.44 86 VAL A N 1
ATOM 709 C CA . VAL A 1 86 ? -12.880 -1.947 17.062 1.00 98.44 86 VAL A CA 1
ATOM 710 C C . VAL A 1 86 ? -12.610 -2.743 18.339 1.00 98.44 86 VAL A C 1
ATOM 712 O O . VAL A 1 86 ? -13.542 -3.035 19.092 1.00 98.44 86 VAL A O 1
ATOM 715 N N . GLU A 1 87 ? -11.350 -3.061 18.633 1.00 98.38 87 GLU A N 1
ATOM 716 C CA . GLU A 1 87 ? -10.978 -3.770 19.861 1.00 98.38 87 GLU A CA 1
ATOM 717 C C . GLU A 1 87 ? -11.271 -2.956 21.131 1.00 98.38 87 GLU A C 1
ATOM 719 O O . GLU A 1 87 ? -11.756 -3.501 22.129 1.00 98.38 87 GLU A O 1
ATOM 724 N N . LEU A 1 88 ? -11.046 -1.639 21.104 1.00 98.44 88 LEU A N 1
ATOM 725 C CA . LEU A 1 88 ? -11.403 -0.753 22.213 1.00 98.44 88 LEU A CA 1
ATOM 726 C C . LEU A 1 88 ? -12.921 -0.726 22.439 1.00 98.44 88 LEU A C 1
ATOM 728 O O . LEU A 1 88 ? -13.383 -0.908 23.569 1.00 98.44 88 LEU A O 1
ATOM 732 N N . LEU A 1 89 ? -13.700 -0.551 21.370 1.00 98.44 89 LEU A N 1
ATOM 733 C CA . LEU A 1 89 ? -15.161 -0.524 21.425 1.00 98.44 89 LEU A CA 1
ATOM 734 C C . LEU A 1 89 ? -15.735 -1.862 21.906 1.00 98.44 89 LEU A C 1
ATOM 736 O O . LEU A 1 89 ? -16.668 -1.876 22.711 1.00 98.44 89 LEU A O 1
ATOM 740 N N . ARG A 1 90 ? -15.149 -2.996 21.500 1.00 98.31 90 ARG A N 1
ATOM 741 C CA . ARG A 1 90 ? -15.524 -4.329 22.006 1.00 98.31 90 ARG A CA 1
ATOM 742 C C . ARG A 1 90 ? -15.337 -4.438 23.519 1.00 98.31 90 ARG A C 1
ATOM 744 O O . ARG A 1 90 ? -16.255 -4.893 24.208 1.00 98.31 90 ARG A O 1
ATOM 751 N N . LYS A 1 91 ? -14.202 -3.972 24.051 1.00 98.25 91 LYS A N 1
ATOM 752 C CA . LYS A 1 91 ? -13.940 -3.949 25.503 1.00 98.25 91 LYS A CA 1
ATOM 753 C C . LYS A 1 91 ? -14.935 -3.056 26.245 1.00 98.25 91 LYS A C 1
ATOM 755 O O . LYS A 1 91 ? -15.492 -3.473 27.261 1.00 98.25 91 LYS A O 1
ATOM 760 N N . GLN A 1 92 ? -15.211 -1.860 25.722 1.00 98.25 92 GLN A N 1
ATOM 761 C CA . GLN A 1 92 ? -16.198 -0.945 26.305 1.00 98.25 92 GLN A CA 1
ATOM 762 C C . GLN A 1 92 ? -17.607 -1.551 26.303 1.00 98.25 92 GLN A C 1
ATOM 764 O O . GLN A 1 92 ? -18.305 -1.502 27.317 1.00 98.25 92 GLN A O 1
ATOM 769 N N . LEU A 1 93 ? -18.013 -2.184 25.199 1.00 98.19 93 LEU A N 1
ATOM 770 C CA . LEU A 1 93 ? -19.300 -2.866 25.087 1.00 98.19 93 LEU A CA 1
ATOM 771 C C . LEU A 1 93 ? -19.426 -3.998 26.112 1.00 98.19 93 LEU A C 1
ATOM 773 O O . LEU A 1 93 ? -20.475 -4.142 26.743 1.00 98.19 93 LEU A O 1
ATOM 777 N N . GLN A 1 94 ? -18.371 -4.793 26.301 1.00 98.19 94 GLN A N 1
ATOM 778 C CA . GLN A 1 94 ? -18.354 -5.848 27.310 1.00 98.19 94 GLN A CA 1
ATOM 779 C C . GLN A 1 94 ? -18.497 -5.267 28.719 1.00 98.19 94 GLN A C 1
ATOM 781 O O . GLN A 1 94 ? -19.367 -5.723 29.462 1.00 98.19 94 GLN A O 1
ATOM 786 N N . ALA A 1 95 ? -17.730 -4.224 29.053 1.00 98.12 95 ALA A N 1
ATOM 787 C CA . ALA A 1 95 ? -17.805 -3.549 30.347 1.00 98.12 95 ALA A CA 1
ATOM 788 C C . ALA A 1 95 ? -19.226 -3.029 30.632 1.00 98.12 95 ALA A C 1
ATOM 790 O O . ALA A 1 95 ? -19.815 -3.368 31.665 1.00 98.12 95 ALA A O 1
ATOM 791 N N . ARG A 1 96 ? -19.830 -2.312 29.674 1.00 97.69 96 ARG A N 1
ATOM 792 C CA . ARG A 1 96 ? -21.211 -1.813 29.781 1.00 97.69 96 ARG A CA 1
ATOM 793 C C . ARG A 1 96 ? -22.239 -2.937 29.908 1.00 97.69 96 ARG A C 1
ATOM 795 O O . ARG A 1 96 ? -23.168 -2.819 30.703 1.00 97.69 96 ARG A O 1
ATOM 802 N N . LYS A 1 97 ? -22.073 -4.062 29.200 1.00 97.94 97 LYS A N 1
ATOM 803 C CA . LYS A 1 97 ? -22.947 -5.242 29.362 1.00 97.94 97 LYS A CA 1
ATOM 804 C C . LYS A 1 97 ? -22.903 -5.797 30.791 1.00 97.94 97 LYS A C 1
ATOM 806 O O . LYS A 1 97 ? -23.956 -6.109 31.351 1.00 97.94 97 LYS A O 1
ATOM 811 N N . SER A 1 98 ? -21.717 -5.905 31.393 1.00 97.38 98 SER A N 1
ATOM 812 C CA . SER A 1 98 ? -21.562 -6.305 32.802 1.00 97.38 98 SER A CA 1
ATOM 813 C C . SER A 1 98 ? -22.213 -5.314 33.766 1.00 97.38 98 SER A C 1
ATOM 815 O O . SER A 1 98 ? -22.941 -5.739 34.662 1.00 97.38 98 SER A O 1
ATOM 817 N N . GLU A 1 99 ? -22.014 -4.013 33.562 1.00 97.75 99 GLU A N 1
ATOM 818 C CA . GLU A 1 99 ? -22.610 -2.957 34.386 1.00 97.75 99 GLU A CA 1
ATOM 819 C C . GLU A 1 99 ? -24.144 -3.009 34.342 1.00 97.75 99 GLU A C 1
ATOM 821 O O . GLU A 1 99 ? -24.800 -3.067 35.383 1.00 97.75 99 GLU A O 1
ATOM 826 N N . VAL A 1 100 ? -24.731 -3.119 33.145 1.00 98.06 100 VAL A N 1
ATOM 827 C CA . VAL A 1 100 ? -26.183 -3.285 32.972 1.00 98.06 100 VAL A CA 1
ATOM 828 C C . VAL A 1 100 ? -26.685 -4.537 33.694 1.00 98.06 100 VAL A C 1
ATOM 830 O O . VAL A 1 100 ? -27.733 -4.497 34.341 1.00 98.06 100 VAL A O 1
ATOM 833 N N . LYS A 1 101 ? -25.951 -5.655 33.625 1.00 97.56 101 LYS A N 1
ATOM 834 C CA . LYS A 1 101 ? -26.316 -6.891 34.335 1.00 97.56 101 LYS A CA 1
ATOM 835 C C . LYS A 1 101 ? -26.307 -6.692 35.856 1.00 97.56 101 LYS A C 1
ATOM 837 O O . LYS A 1 101 ? -27.232 -7.149 36.528 1.00 97.56 101 LYS A O 1
ATOM 842 N N . GLN A 1 102 ? -25.308 -5.990 36.392 1.00 97.00 102 GLN A N 1
ATOM 843 C CA . GLN A 1 102 ? -25.215 -5.677 37.821 1.00 97.00 102 GLN A CA 1
ATOM 844 C C . GLN A 1 102 ? -26.335 -4.736 38.277 1.00 97.00 102 GLN A C 1
ATOM 846 O O . GLN A 1 102 ? -26.993 -5.013 39.279 1.00 97.00 102 GLN A O 1
ATOM 851 N N . LEU A 1 103 ? -26.607 -3.667 37.525 1.00 97.19 103 LEU A N 1
ATOM 852 C CA . LEU A 1 103 ? -27.693 -2.730 37.823 1.00 97.19 103 LEU A CA 1
ATOM 853 C C . LEU A 1 103 ? -29.057 -3.427 37.792 1.00 97.19 103 LEU A C 1
ATOM 855 O O . LEU A 1 103 ? -29.847 -3.259 38.718 1.00 97.19 103 LEU A O 1
ATOM 859 N N . LYS A 1 104 ? -29.314 -4.289 36.798 1.00 96.81 104 LYS A N 1
ATOM 860 C CA . LYS A 1 104 ? -30.538 -5.109 36.748 1.00 96.81 104 LYS A CA 1
ATOM 861 C C . LYS A 1 104 ? -30.689 -6.002 37.982 1.00 96.81 104 LYS A C 1
ATOM 863 O O . LYS A 1 104 ? -31.803 -6.145 38.486 1.00 96.81 104 LYS A O 1
ATOM 868 N N . LYS A 1 105 ? -29.592 -6.582 38.485 1.00 96.25 105 LYS A N 1
ATOM 869 C CA . LYS A 1 105 ? -29.603 -7.388 39.715 1.00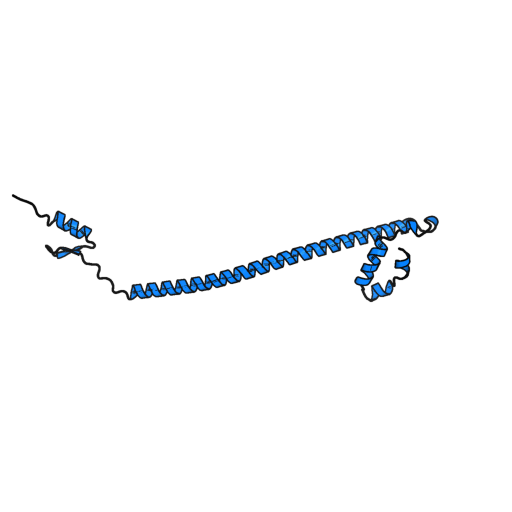 96.25 105 LYS A CA 1
ATOM 870 C C . LYS A 1 105 ? -29.975 -6.535 40.933 1.00 96.25 105 LYS A C 1
ATOM 872 O O . LYS A 1 105 ? -30.925 -6.883 41.625 1.00 96.25 105 LYS A O 1
ATOM 877 N N . LYS A 1 106 ? -29.319 -5.382 41.115 1.00 95.50 106 LYS A N 1
ATOM 878 C CA . LYS A 1 106 ? -29.614 -4.436 42.206 1.00 95.50 106 LYS A CA 1
ATOM 879 C C . LYS A 1 106 ? -31.067 -3.959 42.179 1.00 95.50 106 LYS A C 1
ATOM 881 O O . LYS A 1 106 ? -31.736 -3.963 43.203 1.00 95.50 106 LYS A O 1
ATOM 886 N N . VAL A 1 107 ? -31.593 -3.610 41.002 1.00 95.56 107 VAL A N 1
ATOM 887 C CA . VAL A 1 107 ? -33.002 -3.202 40.846 1.00 95.56 107 VAL A CA 1
ATOM 888 C C . VAL A 1 107 ? -33.957 -4.326 41.260 1.00 95.56 107 VAL A C 1
ATOM 890 O O . VAL A 1 107 ? -34.973 -4.060 41.902 1.00 95.56 107 VAL A O 1
ATOM 893 N N . LYS A 1 108 ? -33.646 -5.583 40.919 1.00 94.50 108 LYS A N 1
ATOM 894 C CA . LYS A 1 108 ? -34.454 -6.742 41.324 1.00 94.50 108 LYS A CA 1
ATOM 895 C C . LYS A 1 108 ? -34.413 -6.964 42.841 1.00 94.50 108 LYS A C 1
ATOM 897 O O . LYS A 1 108 ? -35.463 -7.207 43.429 1.00 94.50 108 LYS A O 1
ATOM 902 N N . GLU A 1 109 ? -33.236 -6.847 43.453 1.00 93.00 109 GLU A N 1
ATOM 903 C CA . GLU A 1 109 ? -33.036 -6.961 44.905 1.00 93.00 109 GLU A CA 1
ATOM 904 C C . GLU A 1 109 ? -33.812 -5.869 45.660 1.00 93.00 109 GLU A C 1
ATOM 906 O O . GLU A 1 109 ? -34.595 -6.185 46.552 1.00 93.00 109 GLU A O 1
ATOM 911 N N . VAL A 1 110 ? -33.698 -4.604 45.236 1.00 92.62 110 VAL A N 1
ATOM 912 C CA . VAL A 1 110 ? -34.453 -3.480 45.820 1.00 92.62 110 VAL A CA 1
ATOM 913 C C . VAL A 1 110 ? -35.961 -3.695 45.676 1.00 92.62 110 VAL A C 1
ATOM 915 O O . VAL A 1 110 ? -36.698 -3.535 46.645 1.00 92.62 110 VAL A O 1
ATOM 918 N N . LYS A 1 111 ? -36.446 -4.123 44.501 1.00 90.38 111 LYS A N 1
ATOM 919 C CA . LYS A 1 111 ? -37.872 -4.450 44.320 1.00 90.38 111 LYS A CA 1
ATOM 920 C C . LYS A 1 111 ? -38.337 -5.561 45.262 1.00 90.38 111 LYS A C 1
ATOM 922 O O . LYS A 1 111 ? -39.424 -5.452 45.816 1.00 90.38 111 LYS A O 1
ATOM 927 N N . GLN A 1 112 ? -37.545 -6.618 45.450 1.00 88.00 112 GLN A N 1
ATOM 928 C CA . GLN A 1 112 ? -37.891 -7.687 46.390 1.00 88.00 112 GLN A CA 1
ATOM 929 C C . GLN A 1 112 ? -37.917 -7.190 47.837 1.00 88.00 112 GLN A C 1
ATOM 931 O O . GLN A 1 112 ? -38.850 -7.534 48.556 1.00 88.00 112 GLN A O 1
ATOM 936 N N . GLN A 1 113 ? -36.962 -6.357 48.253 1.00 84.06 113 GLN A N 1
ATOM 937 C CA . GLN A 1 113 ? -36.960 -5.757 49.591 1.00 84.06 113 GLN A CA 1
ATOM 938 C C . GLN A 1 113 ? -38.186 -4.866 49.820 1.00 84.06 113 GLN A C 1
ATOM 940 O O . GLN A 1 113 ? -38.817 -4.966 50.863 1.00 84.06 113 GLN A O 1
ATOM 945 N N . LEU A 1 114 ? -38.588 -4.064 48.831 1.00 79.69 114 LEU A N 1
ATOM 946 C CA . LEU A 1 114 ? -39.797 -3.235 48.914 1.00 79.69 114 LEU A CA 1
ATOM 947 C C . LEU A 1 114 ? -41.088 -4.065 49.014 1.00 79.69 114 LEU A C 1
ATOM 949 O O . LEU A 1 114 ? -42.035 -3.633 49.661 1.00 79.69 114 LEU A O 1
ATOM 953 N N . LEU A 1 115 ? -41.131 -5.251 48.396 1.00 75.44 115 LEU A N 1
ATOM 954 C CA . LEU A 1 115 ? -42.275 -6.168 48.487 1.00 75.44 115 LEU A CA 1
ATOM 955 C C . LEU A 1 115 ? -42.358 -6.901 49.836 1.00 75.44 115 LEU A C 1
ATOM 957 O O . LEU A 1 115 ? -43.460 -7.218 50.272 1.00 75.44 115 LEU A O 1
ATOM 961 N N . HIS A 1 116 ? -41.215 -7.182 50.474 1.00 69.00 116 HIS A N 1
ATOM 962 C CA . HIS A 1 116 ? -41.143 -7.870 51.774 1.00 69.00 116 HIS A CA 1
ATOM 963 C C . HIS A 1 116 ? -41.030 -6.913 52.965 1.00 69.00 116 HIS A C 1
ATOM 965 O O . HIS A 1 116 ? -41.150 -7.349 54.109 1.00 69.00 116 HIS A O 1
ATOM 971 N N . SER A 1 117 ? -40.811 -5.618 52.723 1.00 55.66 117 SER A N 1
ATOM 972 C CA . SER A 1 117 ? -40.940 -4.598 53.756 1.00 55.66 117 SER A CA 1
ATOM 973 C C . SER A 1 117 ? -42.368 -4.671 54.294 1.00 55.66 117 SER A C 1
ATOM 975 O O . SER A 1 117 ? -43.304 -4.629 53.484 1.00 55.66 117 SER A O 1
ATOM 977 N N . PRO A 1 118 ? -42.580 -4.774 55.621 1.00 52.16 118 PRO A N 1
ATOM 978 C CA . PRO A 1 118 ? -43.923 -4.651 56.161 1.00 52.16 118 PRO A CA 1
ATOM 979 C C . PRO A 1 118 ? -44.485 -3.344 55.607 1.00 52.16 118 PRO A C 1
ATOM 981 O O . PRO A 1 118 ? -43.794 -2.319 55.631 1.00 52.16 118 PRO A O 1
ATOM 984 N N . ARG A 1 119 ? -45.700 -3.384 55.037 1.00 56.41 119 ARG A N 1
ATOM 985 C CA . ARG A 1 119 ? -46.448 -2.150 54.792 1.00 56.41 119 ARG A CA 1
ATOM 986 C C . ARG A 1 119 ? -46.422 -1.446 56.135 1.00 56.41 119 ARG A C 1
ATOM 988 O O . ARG A 1 119 ? -47.039 -1.946 57.072 1.00 56.41 119 ARG A O 1
ATOM 995 N N . ILE A 1 120 ? -45.652 -0.363 56.251 1.00 53.34 120 ILE A N 1
ATOM 996 C CA . ILE A 1 120 ? -45.787 0.539 57.382 1.00 53.34 120 ILE A CA 1
ATOM 997 C C . ILE A 1 120 ? -47.267 0.872 57.330 1.00 53.34 120 ILE A C 1
ATOM 999 O O . ILE A 1 120 ? -47.735 1.445 56.344 1.00 53.34 120 ILE A O 1
ATOM 1003 N N . SER A 1 121 ? -48.031 0.364 58.295 1.00 54.25 121 SER A N 1
ATOM 1004 C CA . SER A 1 121 ? -49.383 0.825 58.538 1.00 54.25 121 SER A CA 1
ATOM 1005 C C . SER A 1 121 ? -49.234 2.331 58.601 1.00 54.25 121 SER A C 1
ATOM 1007 O O . SER A 1 121 ? -48.588 2.813 59.535 1.00 54.25 121 SER A O 1
ATOM 1009 N N . ASN A 1 122 ? -49.669 3.037 57.546 1.00 56.81 122 ASN A N 1
ATOM 1010 C CA . ASN A 1 122 ? -49.591 4.492 57.490 1.00 56.81 122 ASN A CA 1
ATOM 1011 C C . ASN A 1 122 ? -50.036 4.971 58.865 1.00 56.81 122 ASN A C 1
ATOM 1013 O O . ASN A 1 122 ? -51.120 4.536 59.267 1.00 56.81 122 ASN A O 1
ATOM 1017 N N . PRO A 1 123 ? -49.217 5.730 59.616 1.00 58.12 123 PRO A N 1
ATOM 1018 C CA . PRO A 1 123 ? -49.620 6.173 60.936 1.00 58.12 123 PRO A CA 1
ATOM 1019 C C . PRO A 1 123 ? -50.971 6.858 60.766 1.00 58.12 123 PRO A C 1
ATOM 1021 O O . PRO A 1 123 ? -51.095 7.877 60.091 1.00 58.12 123 PRO A O 1
ATOM 1024 N N . THR A 1 124 ? -52.022 6.202 61.248 1.00 69.50 124 THR A N 1
ATOM 1025 C CA . THR A 1 124 ? -53.377 6.717 61.156 1.00 69.50 124 THR A CA 1
ATOM 1026 C C . THR A 1 124 ? -53.440 7.823 62.184 1.00 69.50 124 THR A C 1
ATOM 1028 O O . THR A 1 124 ? -53.480 7.556 63.383 1.00 69.50 124 THR A O 1
ATOM 1031 N N . PHE A 1 125 ? -53.379 9.069 61.726 1.00 81.50 125 PHE A N 1
ATOM 1032 C CA . PHE A 1 125 ? -53.428 10.228 62.605 1.00 81.50 125 PHE A CA 1
ATOM 1033 C C . PHE A 1 125 ? -54.865 10.373 63.102 1.00 81.50 125 PHE A C 1
ATOM 1035 O O . PHE A 1 125 ? -55.717 10.916 62.403 1.00 81.50 125 PHE A O 1
ATOM 1042 N N . GLN A 1 126 ? -55.159 9.807 64.272 1.00 84.81 126 GLN A N 1
ATOM 1043 C CA . GLN A 1 126 ? -56.495 9.790 64.860 1.00 84.81 126 GLN A CA 1
ATOM 1044 C C . GLN A 1 126 ? -56.641 10.894 65.911 1.00 84.81 126 GLN A C 1
ATOM 1046 O O . GLN A 1 126 ? -55.805 11.038 66.799 1.00 84.81 126 GLN A O 1
ATOM 1051 N N . CYS A 1 127 ? -57.731 11.659 65.844 1.00 86.06 127 CYS A N 1
ATOM 1052 C CA . CYS A 1 127 ? -58.080 12.617 66.886 1.00 86.06 127 CYS A CA 1
ATOM 1053 C C . CYS A 1 127 ? -58.503 11.885 68.161 1.00 86.06 127 CYS A C 1
ATOM 1055 O O . CYS A 1 127 ? -59.456 11.107 68.141 1.00 86.06 127 CYS A O 1
ATOM 1057 N N . SER A 1 128 ? -57.846 12.181 69.281 1.00 85.00 128 SER A N 1
ATOM 1058 C CA . SER A 1 128 ? -58.166 11.581 70.580 1.00 85.00 128 SER A CA 1
ATOM 1059 C C . SER A 1 128 ? -59.508 12.044 71.157 1.00 85.00 128 SER A C 1
ATOM 1061 O O . SER A 1 128 ? -60.066 11.362 72.007 1.00 85.00 128 SER A O 1
ATOM 1063 N N . LEU A 1 129 ? -60.042 13.179 70.690 1.00 84.56 129 LEU A N 1
ATOM 1064 C CA . LEU A 1 129 ? -61.273 13.775 71.219 1.00 84.56 129 LEU A CA 1
ATOM 1065 C C . LEU A 1 129 ? -62.537 13.296 70.497 1.00 84.56 129 LEU A C 1
ATOM 1067 O O . LEU A 1 129 ? -63.606 13.263 71.098 1.00 84.56 129 LEU A O 1
ATOM 1071 N N . CYS A 1 130 ? -62.439 12.942 69.211 1.00 89.19 130 CYS A N 1
ATOM 1072 C CA . CYS A 1 130 ? -63.603 12.523 68.420 1.00 89.19 130 CYS A CA 1
ATOM 1073 C C . CYS A 1 130 ? -63.393 11.260 67.572 1.00 89.19 130 CYS A C 1
ATOM 1075 O O . CYS A 1 130 ? -64.304 10.844 66.861 1.00 89.19 130 CYS A O 1
ATOM 1077 N N . GLY A 1 131 ? -62.200 10.665 67.597 1.00 84.00 131 GLY A N 1
ATOM 1078 C CA . GLY A 1 131 ? -61.896 9.412 66.904 1.00 84.00 131 GLY A CA 1
ATOM 1079 C C . GLY A 1 131 ? -61.756 9.506 65.381 1.00 84.00 131 GLY A C 1
ATOM 1080 O O . GLY A 1 131 ? -61.548 8.481 64.738 1.00 84.00 131 GLY A O 1
ATOM 1081 N N . LYS A 1 132 ? -61.845 10.700 64.774 1.00 83.81 132 LYS A N 1
ATOM 1082 C CA . LYS A 1 132 ? -61.656 10.864 63.320 1.00 83.81 132 LYS A CA 1
ATOM 1083 C C . LYS A 1 132 ? -60.215 10.580 62.910 1.00 83.81 132 LYS A C 1
ATOM 1085 O O . LYS A 1 132 ? -59.290 11.063 63.557 1.00 83.81 132 LYS A O 1
ATOM 1090 N N . VAL A 1 133 ? -60.049 9.846 61.813 1.00 86.12 133 VAL A N 1
ATOM 1091 C CA . VAL A 1 133 ? -58.747 9.454 61.258 1.00 86.12 133 VAL A CA 1
ATOM 1092 C C . VAL A 1 133 ? -58.410 10.313 60.042 1.00 86.12 133 VAL A C 1
ATOM 1094 O O . VAL A 1 133 ? -59.260 10.543 59.182 1.00 86.12 133 VAL A O 1
ATOM 1097 N N . PHE A 1 134 ? -57.163 10.772 59.964 1.00 83.38 134 PHE A N 1
ATOM 1098 C CA . PHE A 1 134 ? -56.663 11.670 58.928 1.00 83.38 134 PHE A CA 1
ATOM 1099 C C . PHE A 1 134 ? -55.460 11.061 58.197 1.00 83.38 134 PHE A C 1
ATOM 1101 O O . PHE A 1 134 ? -54.695 10.284 58.766 1.00 83.38 134 PHE A O 1
ATOM 1108 N N . MET A 1 135 ? -55.290 11.427 56.920 1.00 79.25 135 MET A N 1
ATOM 1109 C CA . MET A 1 135 ? -54.222 10.888 56.062 1.00 79.25 135 MET A CA 1
ATOM 1110 C C . MET A 1 135 ? -52.821 11.410 56.415 1.00 79.25 135 MET A C 1
ATOM 1112 O O . MET A 1 135 ? -51.834 10.793 56.029 1.00 79.25 135 MET A O 1
ATOM 1116 N N . ASN A 1 136 ? -52.723 12.544 57.115 1.00 82.25 136 ASN A N 1
ATOM 1117 C CA . ASN A 1 136 ? -51.467 13.096 57.618 1.00 82.25 136 ASN A CA 1
ATOM 1118 C C . ASN A 1 136 ? -51.697 13.957 58.874 1.00 82.25 136 ASN A C 1
ATOM 1120 O O . ASN A 1 136 ? -52.830 14.323 59.203 1.00 82.25 136 ASN A O 1
ATOM 1124 N N . GLU A 1 137 ? -50.601 14.297 59.548 1.00 84.38 137 GLU A N 1
ATOM 1125 C CA . GLU A 1 137 ? -50.586 15.083 60.784 1.00 84.38 137 GLU A CA 1
ATOM 1126 C C . GLU A 1 137 ? -51.115 16.515 60.603 1.00 84.38 137 GLU A C 1
ATOM 1128 O O . GLU A 1 137 ? -51.834 17.023 61.462 1.00 84.38 137 GLU A O 1
ATOM 1133 N N . SER A 1 138 ? -50.846 17.160 59.464 1.00 87.19 138 SER A N 1
ATOM 1134 C CA . SER A 1 138 ? -51.301 18.530 59.188 1.00 87.19 138 SER A CA 1
ATOM 1135 C C . SER A 1 138 ? -52.829 18.639 59.146 1.00 87.19 138 SER A C 1
ATOM 1137 O O . SER A 1 138 ? -53.400 19.597 59.672 1.00 87.19 138 SER A O 1
ATOM 1139 N N . TYR A 1 139 ? -53.510 17.644 58.565 1.00 87.56 139 TYR A N 1
ATOM 1140 C CA . TYR A 1 139 ? -54.973 17.588 58.565 1.00 87.56 139 TYR A CA 1
ATOM 1141 C C . TYR A 1 139 ? -55.543 17.343 59.965 1.00 87.56 139 TYR A C 1
ATOM 1143 O O . TYR A 1 139 ? -56.554 17.957 60.316 1.00 87.56 139 TYR A O 1
ATOM 1151 N N . LEU A 1 140 ? -54.889 16.505 60.777 1.00 88.69 140 LEU A N 1
ATOM 1152 C CA . LEU A 1 140 ? -55.266 16.307 62.176 1.00 88.69 140 LEU A CA 1
ATOM 1153 C C . LEU A 1 140 ? -55.126 17.615 62.972 1.00 88.69 140 LEU A C 1
ATOM 1155 O O . LEU A 1 140 ? -56.061 18.015 63.664 1.00 88.69 140 LEU A O 1
ATOM 1159 N N . HIS A 1 141 ? -54.006 18.324 62.823 1.00 87.50 141 HIS A N 1
ATOM 1160 C CA . HIS A 1 141 ? -53.771 19.612 63.479 1.00 87.50 141 HIS A CA 1
ATOM 1161 C C . HIS A 1 141 ? -54.813 20.664 63.080 1.00 87.50 141 HIS A C 1
ATOM 1163 O O . HIS A 1 141 ? -55.420 21.297 63.943 1.00 87.50 141 HIS A O 1
ATOM 1169 N N . GLY A 1 142 ? -55.096 20.804 61.780 1.00 88.88 142 GLY A N 1
ATOM 1170 C CA . GLY A 1 142 ? -56.138 21.713 61.297 1.00 88.88 142 GLY A CA 1
ATOM 1171 C C . GLY A 1 142 ? -57.536 21.347 61.809 1.00 88.88 142 GLY A C 1
ATOM 1172 O O . GLY A 1 142 ? -58.357 22.231 62.065 1.00 88.88 142 GLY A O 1
ATOM 1173 N N . HIS A 1 143 ? -57.811 20.054 61.998 1.00 90.31 143 HIS A N 1
ATOM 1174 C CA . HIS A 1 143 ? -59.036 19.585 62.635 1.00 90.31 143 HIS A CA 1
ATOM 1175 C C . HIS A 1 143 ? -59.106 19.982 64.117 1.00 90.31 143 HIS A C 1
ATOM 1177 O O . HIS A 1 143 ? -60.130 20.541 64.523 1.00 90.31 143 HIS A O 1
ATOM 1183 N N . TYR A 1 144 ? -58.033 19.778 64.894 1.00 89.44 144 TYR A N 1
ATOM 1184 C CA . TYR A 1 144 ? -57.955 20.234 66.287 1.00 89.44 144 TYR A CA 1
ATOM 1185 C C . TYR A 1 144 ? -58.218 21.737 66.388 1.00 89.44 144 TYR A C 1
ATOM 1187 O O . TYR A 1 144 ? -59.116 22.145 67.118 1.00 89.44 144 TYR A O 1
ATOM 1195 N N . SER A 1 145 ? -57.542 22.556 65.581 1.00 86.19 145 SER A N 1
ATOM 1196 C CA . SER A 1 145 ? -57.695 24.016 65.619 1.00 86.19 145 SER A CA 1
ATOM 1197 C C . SER A 1 145 ? -59.086 24.523 65.225 1.00 86.19 145 SER A C 1
ATO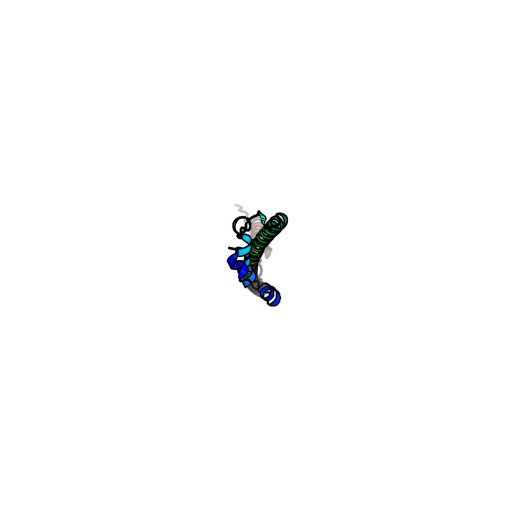M 1199 O O . SER A 1 145 ? -59.438 25.639 65.580 1.00 86.19 145 SER A O 1
ATOM 1201 N N . ARG A 1 146 ? -59.890 23.752 64.481 1.00 88.44 146 ARG A N 1
ATOM 1202 C CA . ARG A 1 146 ? -61.232 24.181 64.031 1.00 88.44 146 ARG A CA 1
ATOM 1203 C C . ARG A 1 146 ? -62.375 23.611 64.861 1.00 88.44 146 ARG A C 1
ATOM 1205 O O . ARG A 1 146 ? -63.447 24.203 64.903 1.00 88.44 146 ARG A O 1
ATOM 1212 N N . ARG A 1 147 ? -62.199 22.414 65.422 1.00 85.06 147 ARG A N 1
ATOM 1213 C CA . ARG A 1 147 ? -63.271 21.647 66.083 1.00 85.06 147 ARG A CA 1
ATOM 1214 C C . ARG A 1 147 ? -63.026 21.426 67.570 1.00 85.06 147 ARG A C 1
ATOM 1216 O O . ARG A 1 147 ? -63.976 21.142 68.288 1.00 85.06 147 ARG A O 1
ATOM 1223 N N . HIS A 1 148 ? -61.779 21.560 68.006 1.00 83.56 148 HIS A N 1
ATOM 1224 C CA . HIS A 1 148 ? -61.331 21.301 69.370 1.00 83.56 148 HIS A CA 1
ATOM 1225 C C . HIS A 1 148 ? -60.414 22.414 69.887 1.00 83.56 148 HIS A C 1
ATOM 1227 O O . HIS A 1 148 ? -59.608 22.185 70.785 1.00 83.56 148 HIS A O 1
ATOM 1233 N N . HIS A 1 149 ? -60.510 23.611 69.299 1.00 72.12 149 HIS A N 1
ATOM 1234 C CA . HIS A 1 149 ? -59.771 24.765 69.781 1.00 72.12 149 HIS A CA 1
ATOM 1235 C C . HIS A 1 149 ? -60.173 25.009 71.238 1.00 72.12 149 HIS A C 1
ATOM 1237 O O . HIS A 1 149 ? -61.374 25.122 71.501 1.00 72.12 149 HIS A O 1
ATOM 1243 N N . PRO A 1 150 ? -59.226 25.101 72.185 1.00 62.94 150 PRO A N 1
ATOM 1244 C CA . PRO A 1 150 ? -59.540 25.555 73.525 1.00 62.94 150 PRO A CA 1
ATOM 1245 C C . PRO A 1 150 ? -59.987 27.009 73.395 1.00 62.94 150 PRO A C 1
ATOM 1247 O O . PRO A 1 150 ? -59.183 27.910 73.151 1.00 62.94 150 PRO A O 1
ATOM 1250 N N . SER A 1 151 ? -61.291 27.243 73.437 1.00 54.41 151 SER A N 1
ATOM 1251 C CA . SER A 1 151 ? -61.820 28.585 73.615 1.00 54.41 151 SER A CA 1
ATOM 1252 C C . SER A 1 151 ? -61.420 29.020 75.019 1.00 54.41 151 SER A C 1
ATOM 1254 O O . SER A 1 151 ? -62.001 28.554 75.996 1.00 54.41 151 SER A O 1
ATOM 1256 N N . TYR A 1 152 ? -60.410 29.883 75.128 1.00 46.75 152 TYR A N 1
ATOM 1257 C CA . TYR A 1 152 ? -60.254 30.714 76.315 1.00 46.75 152 TYR A CA 1
ATOM 1258 C C . TYR A 1 152 ? -61.544 31.532 76.465 1.00 46.75 152 TYR A C 1
ATOM 1260 O O . TYR A 1 152 ? -61.829 32.415 75.657 1.00 46.75 152 TYR A O 1
ATOM 1268 N N . CYS A 1 153 ? -62.339 31.202 77.477 1.00 34.91 153 CYS A N 1
ATOM 1269 C CA . CYS A 1 153 ? -63.361 32.070 78.043 1.00 34.91 153 CYS A CA 1
ATOM 1270 C C . CYS A 1 153 ? -63.071 32.182 79.540 1.00 34.91 153 CYS A C 1
ATOM 1272 O O . CYS A 1 153 ? -63.211 31.187 80.244 1.00 34.91 153 CYS A O 1
ATOM 1274 N N . LEU A 1 154 ? -62.625 33.394 79.901 1.00 37.59 154 LEU A N 1
ATOM 1275 C CA . LEU A 1 154 ? -62.701 34.124 81.178 1.00 37.59 154 LEU A CA 1
ATOM 1276 C C . LEU A 1 154 ? -62.438 33.356 82.480 1.00 37.59 154 LEU A C 1
ATOM 1278 O O . LEU A 1 154 ? -63.313 32.578 82.911 1.00 37.59 154 LEU A O 1
#

Organism: NCBI:txid1464854